Protein AF-Q334D8-F1 (afdb_monomer_lite)

InterPro domains:
  IPR001809 Outer surface lipoprotein, Borrelia [PF00820] (1-82)
  IPR001809 Outer surface lipoprotein, Borrelia [PR00968] (39-55)
  IPR001809 Outer surface lipoprotein, Borrelia [PR00968] (56-74)
  IPR023322 Outer surface lipoprotein domain superfamily [SSF51087] (3-82)

Sequence (82 aa):
VSSLDEKSSTSVDVPGELKVLVSKEKDKDGKYSLMATVDKLELKGTSDKNDGSGVLEGVKADKSKVKLTISDHLSKTTFEVF

Radius of gyration: 12.05 Å; chains: 1; bounding box: 27×31×30 Å

Structure (mmCIF, N/CA/C/O backbone):
data_AF-Q334D8-F1
#
_entry.id   AF-Q334D8-F1
#
loop_
_atom_site.group_PDB
_atom_site.id
_atom_site.type_symbol
_atom_site.label_atom_id
_atom_site.label_alt_id
_atom_site.label_comp_id
_atom_site.label_asym_id
_atom_site.label_entity_id
_atom_site.la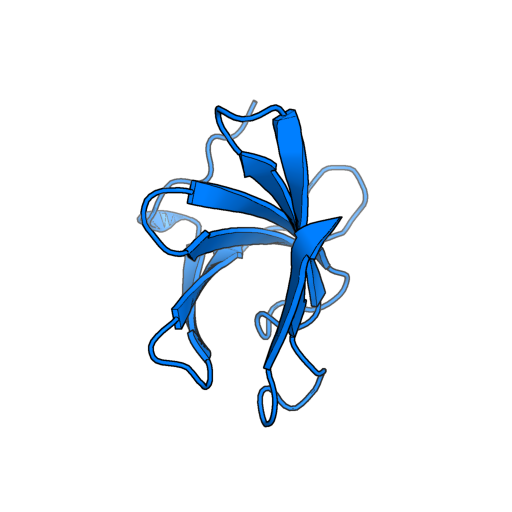bel_seq_id
_atom_site.pdbx_PDB_ins_code
_atom_site.Cartn_x
_atom_site.Cartn_y
_atom_site.Cartn_z
_atom_site.occupancy
_atom_site.B_iso_or_equiv
_atom_site.auth_seq_id
_atom_site.auth_comp_id
_atom_site.auth_asym_id
_atom_site.auth_atom_id
_atom_site.pdbx_PDB_model_num
ATOM 1 N N . VAL A 1 1 ? 7.641 22.252 -4.050 1.00 39.41 1 VAL A N 1
ATOM 2 C CA . VAL A 1 1 ? 7.153 20.938 -3.577 1.00 39.41 1 VAL A CA 1
ATOM 3 C C . VAL A 1 1 ? 6.166 20.447 -4.613 1.00 39.41 1 VAL A C 1
ATOM 5 O O . VAL A 1 1 ? 5.157 21.104 -4.814 1.00 39.41 1 VAL A O 1
ATOM 8 N N . SER A 1 2 ? 6.534 19.440 -5.400 1.00 41.94 2 SER A N 1
ATOM 9 C CA . SER A 1 2 ? 5.696 18.988 -6.512 1.00 41.94 2 SER A CA 1
ATOM 10 C C . SER A 1 2 ? 4.560 18.156 -5.934 1.00 41.94 2 SER A C 1
ATOM 12 O O . SER A 1 2 ? 4.782 17.039 -5.475 1.00 41.94 2 SER A O 1
ATOM 14 N N . SER A 1 3 ? 3.365 18.738 -5.878 1.00 49.38 3 SER A N 1
ATOM 15 C CA . SER A 1 3 ? 2.139 17.986 -5.632 1.00 49.38 3 SER A CA 1
ATOM 16 C C . SER A 1 3 ? 2.025 16.900 -6.699 1.00 49.38 3 SER A C 1
ATOM 18 O O . SER A 1 3 ? 2.272 17.168 -7.876 1.00 49.38 3 SER A O 1
ATOM 20 N N . LEU A 1 4 ? 1.690 15.677 -6.287 1.00 58.62 4 LEU A N 1
ATOM 21 C CA . LEU A 1 4 ? 1.402 14.581 -7.203 1.00 58.62 4 LEU A CA 1
ATOM 22 C C . LEU A 1 4 ? 0.105 14.919 -7.947 1.00 58.62 4 LEU A C 1
ATOM 24 O O . LEU A 1 4 ? -0.986 14.633 -7.470 1.00 58.62 4 LEU A O 1
ATOM 28 N N . ASP A 1 5 ? 0.232 15.629 -9.063 1.00 61.19 5 ASP A N 1
ATOM 29 C CA . ASP A 1 5 ? -0.890 15.961 -9.932 1.00 61.19 5 ASP A CA 1
ATOM 30 C C . ASP A 1 5 ? -1.286 14.707 -10.721 1.00 61.19 5 ASP A C 1
ATOM 32 O O . ASP A 1 5 ? -0.418 13.938 -11.154 1.00 61.19 5 ASP A O 1
ATOM 36 N N . GLU A 1 6 ? -2.580 14.491 -10.942 1.00 60.78 6 GLU A N 1
ATOM 37 C CA . GLU A 1 6 ? -3.083 13.347 -11.717 1.00 60.78 6 GLU A CA 1
ATOM 38 C C . GLU A 1 6 ? -2.481 13.315 -13.138 1.00 60.78 6 GLU A C 1
ATOM 40 O O . GLU A 1 6 ? -2.276 12.253 -13.718 1.00 60.78 6 GLU A O 1
ATOM 45 N N . LYS A 1 7 ? -2.056 14.469 -13.676 1.00 66.38 7 LYS A N 1
ATOM 46 C CA . LYS A 1 7 ? -1.324 14.542 -14.953 1.00 66.38 7 LYS A CA 1
ATOM 47 C C . LYS A 1 7 ? 0.118 14.022 -14.876 1.00 66.38 7 LYS A C 1
ATOM 49 O O . LYS A 1 7 ? 0.648 13.522 -15.876 1.00 66.38 7 LYS A O 1
ATOM 54 N N . SER A 1 8 ? 0.751 14.136 -13.710 1.00 78.81 8 SER A N 1
ATOM 55 C CA . SER A 1 8 ? 2.139 13.726 -13.443 1.00 78.81 8 SER A CA 1
ATOM 56 C C . SER A 1 8 ? 2.244 12.319 -12.839 1.00 78.81 8 SER A C 1
ATOM 58 O O . SER A 1 8 ? 3.339 11.821 -12.588 1.00 78.81 8 SER A O 1
ATOM 60 N N . SER A 1 9 ? 1.116 11.639 -12.638 1.00 85.69 9 SER A N 1
ATOM 61 C CA . SER A 1 9 ? 1.074 10.273 -12.127 1.00 85.69 9 SER A CA 1
ATOM 62 C C . SER A 1 9 ? 0.428 9.304 -13.116 1.00 85.69 9 SER A C 1
ATOM 64 O O . SER A 1 9 ? -0.218 9.695 -14.088 1.00 85.69 9 SER A O 1
ATOM 66 N N . THR A 1 10 ? 0.684 8.021 -12.901 1.00 89.00 10 THR A N 1
ATOM 67 C CA . THR A 1 10 ? 0.076 6.896 -13.600 1.00 89.00 10 THR A CA 1
ATOM 68 C C . THR A 1 10 ? -0.751 6.127 -12.587 1.00 89.00 10 THR A C 1
ATOM 70 O O . THR A 1 10 ? -0.242 5.740 -11.538 1.00 89.00 10 THR A O 1
ATOM 73 N N . SER A 1 11 ? -2.025 5.910 -12.888 1.00 88.88 11 SER A N 1
ATOM 74 C CA . SER A 1 11 ? -2.886 5.054 -12.078 1.00 88.88 11 SER A CA 1
ATOM 75 C C . SER A 1 11 ? -2.650 3.593 -12.444 1.00 88.88 11 SER A C 1
ATOM 77 O O . SER A 1 11 ? -2.712 3.229 -13.616 1.00 88.88 11 SER A O 1
ATOM 79 N N . VAL A 1 12 ? -2.402 2.767 -11.437 1.00 89.38 12 VAL A N 1
ATOM 80 C CA . VAL A 1 12 ? -2.230 1.322 -11.553 1.00 89.38 12 VAL A CA 1
ATOM 81 C C . VAL A 1 12 ? -3.344 0.650 -10.764 1.00 89.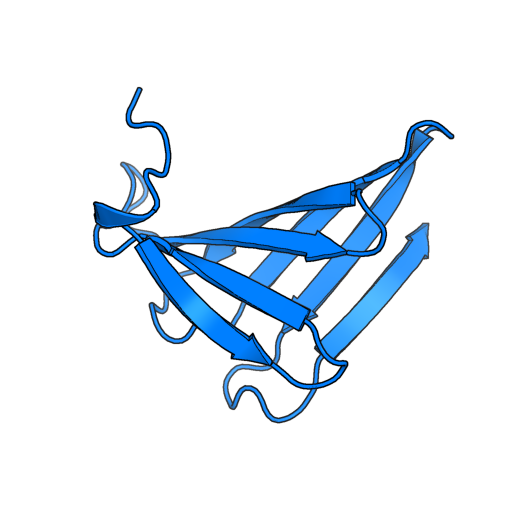38 12 VAL A C 1
ATOM 83 O O . VAL A 1 12 ? -3.519 0.906 -9.570 1.00 89.38 12 VAL A O 1
ATOM 86 N N . ASP A 1 13 ? -4.107 -0.196 -11.443 1.00 89.56 13 ASP A N 1
ATOM 87 C CA . ASP A 1 13 ? -5.110 -1.048 -10.819 1.00 89.56 13 ASP A CA 1
ATOM 88 C C . ASP A 1 13 ? -4.420 -2.243 -10.152 1.00 89.56 13 ASP A C 1
ATOM 90 O O . ASP A 1 13 ? -3.629 -2.956 -10.776 1.00 89.56 13 ASP A O 1
ATOM 94 N N . VAL A 1 14 ? -4.711 -2.460 -8.870 1.00 88.62 14 VAL A N 1
ATOM 95 C CA . VAL A 1 14 ? -4.143 -3.555 -8.076 1.00 88.62 14 VAL A CA 1
ATOM 96 C C . VAL A 1 14 ? -5.268 -4.400 -7.464 1.00 88.62 14 VAL A C 1
ATOM 98 O O . VAL A 1 14 ? -6.394 -3.920 -7.296 1.00 88.62 14 VAL A O 1
ATOM 101 N N . PRO A 1 15 ? -5.010 -5.677 -7.128 1.00 86.44 15 PRO A N 1
ATOM 102 C CA . PRO A 1 15 ? -6.031 -6.546 -6.559 1.00 86.44 15 PRO A CA 1
ATOM 103 C C . PRO A 1 15 ? -6.603 -5.970 -5.260 1.00 86.44 15 PRO A C 1
ATOM 105 O O . PRO A 1 15 ? -5.888 -5.365 -4.457 1.00 86.44 15 PRO A O 1
ATOM 108 N N . GLY A 1 16 ? -7.905 -6.187 -5.062 1.00 79.44 16 GLY A N 1
ATOM 109 C CA . GLY A 1 16 ? -8.672 -5.589 -3.966 1.00 79.44 16 GLY A CA 1
ATOM 110 C C . GLY A 1 16 ? -9.437 -4.320 -4.349 1.00 79.44 16 GLY A C 1
ATOM 111 O O . GLY A 1 16 ? -9.819 -3.579 -3.453 1.00 79.44 16 GLY A O 1
ATOM 112 N N . GLU A 1 17 ? -9.652 -4.072 -5.649 1.00 83.50 17 GLU A N 1
ATOM 113 C CA . GLU A 1 17 ? -10.379 -2.890 -6.155 1.00 83.50 17 GLU A CA 1
ATOM 114 C C . GLU A 1 17 ? -9.711 -1.566 -5.737 1.00 83.50 17 GLU A C 1
ATOM 116 O O . GLU A 1 17 ? -10.349 -0.528 -5.564 1.00 83.50 17 GLU A O 1
ATOM 121 N N . LEU A 1 18 ? -8.388 -1.615 -5.561 1.00 88.44 18 LEU A N 1
ATOM 122 C CA . LEU A 1 18 ? -7.576 -0.476 -5.166 1.00 88.44 18 LEU A CA 1
ATOM 123 C C . LEU A 1 18 ? -6.881 0.113 -6.388 1.00 88.44 18 LEU A C 1
ATOM 125 O O . LEU A 1 18 ? -6.426 -0.601 -7.283 1.00 88.44 18 LEU A O 1
ATOM 129 N N . LYS A 1 19 ? -6.744 1.438 -6.378 1.00 89.88 19 LYS A N 1
ATOM 130 C CA . LYS A 1 19 ? -5.952 2.179 -7.355 1.00 89.88 19 LYS A CA 1
ATOM 131 C C . LYS A 1 19 ? -4.776 2.848 -6.678 1.00 89.88 19 LYS A C 1
ATOM 133 O O . LYS A 1 19 ? -4.925 3.507 -5.648 1.00 89.88 19 LYS A O 1
ATOM 138 N N . VAL A 1 20 ? -3.613 2.683 -7.291 1.00 90.56 20 VAL A N 1
ATOM 139 C CA . VAL A 1 20 ? -2.347 3.229 -6.815 1.00 90.56 20 VAL A CA 1
ATOM 140 C C . VAL A 1 20 ? -1.852 4.218 -7.855 1.00 90.56 20 VAL A C 1
ATOM 142 O O . VAL A 1 20 ? -1.642 3.873 -9.011 1.00 90.56 20 VAL A O 1
ATOM 145 N N . LEU A 1 21 ? -1.693 5.468 -7.452 1.00 91.25 21 LEU A N 1
ATOM 146 C CA . LEU A 1 21 ? -1.096 6.526 -8.246 1.00 91.25 21 LEU A CA 1
ATOM 147 C C . LEU A 1 21 ? 0.415 6.492 -8.052 1.00 91.25 21 LEU A C 1
ATOM 149 O O . LEU A 1 21 ? 0.910 6.585 -6.929 1.00 91.25 21 LEU A O 1
ATOM 153 N N . VAL A 1 22 ? 1.136 6.378 -9.157 1.00 90.88 22 VAL A N 1
ATOM 154 C CA . VAL A 1 22 ? 2.596 6.325 -9.201 1.00 90.88 22 VAL A CA 1
ATOM 155 C C . VAL A 1 22 ? 3.105 7.570 -9.896 1.00 90.88 22 VAL A C 1
ATOM 157 O O . VAL A 1 22 ? 2.661 7.868 -11.001 1.00 90.88 22 VAL A O 1
ATOM 160 N N . SER A 1 23 ? 4.037 8.306 -9.301 1.00 90.12 23 SER A N 1
ATOM 161 C CA . SER A 1 23 ? 4.688 9.425 -9.989 1.00 90.12 23 SER A CA 1
ATOM 162 C C . SER A 1 23 ? 5.336 8.968 -11.299 1.00 90.12 23 SER A C 1
ATOM 164 O O . SER A 1 23 ? 5.948 7.905 -11.352 1.00 90.12 23 SER A O 1
ATOM 166 N N . LYS A 1 24 ? 5.263 9.780 -12.357 1.00 87.50 24 LYS A N 1
ATOM 167 C CA . LYS A 1 24 ? 6.037 9.554 -13.592 1.00 87.50 24 LYS A CA 1
ATOM 168 C C . LYS A 1 24 ? 7.512 9.890 -13.409 1.00 87.50 24 LYS A C 1
ATOM 170 O O . LYS A 1 24 ? 8.369 9.283 -14.044 1.00 87.50 24 LYS A O 1
ATOM 175 N N . GLU A 1 25 ? 7.796 10.847 -12.536 1.00 88.62 25 GLU A N 1
ATOM 176 C CA . GLU A 1 25 ? 9.146 11.266 -12.185 1.00 88.62 25 GLU A CA 1
ATOM 177 C C . GLU A 1 25 ? 9.547 10.748 -10.806 1.00 88.62 25 GLU A C 1
ATOM 179 O O . GLU A 1 25 ? 8.715 10.492 -9.932 1.00 88.62 25 GLU A O 1
ATOM 184 N N . LYS A 1 26 ? 10.856 10.601 -10.621 1.00 87.75 26 LYS A N 1
ATOM 185 C CA . LYS A 1 26 ? 11.450 10.258 -9.333 1.00 87.75 26 LYS A CA 1
ATOM 186 C C . LYS A 1 26 ? 11.521 11.509 -8.453 1.00 87.75 26 LYS A C 1
ATOM 188 O O . LYS A 1 26 ? 11.822 12.592 -8.950 1.00 87.75 26 LYS A O 1
ATOM 193 N N . ASP A 1 27 ? 11.276 11.363 -7.154 1.00 86.56 27 ASP A N 1
ATOM 194 C CA . ASP A 1 27 ? 11.559 12.408 -6.168 1.00 86.56 27 ASP A CA 1
ATOM 195 C C . ASP A 1 27 ? 13.084 12.560 -5.974 1.00 86.56 27 ASP A C 1
ATOM 197 O O . ASP A 1 27 ? 13.894 11.899 -6.629 1.00 86.56 27 ASP A O 1
ATOM 201 N N . LYS A 1 28 ? 13.495 13.439 -5.061 1.00 85.75 28 LYS A N 1
ATOM 202 C CA . LYS A 1 28 ? 14.888 13.819 -4.790 1.00 85.75 28 LYS A CA 1
ATOM 203 C C . LYS A 1 28 ? 15.748 12.635 -4.360 1.00 85.75 28 LYS A C 1
ATOM 205 O O . LYS A 1 28 ? 16.942 12.630 -4.630 1.00 85.75 28 LYS A O 1
ATOM 210 N N . ASP A 1 29 ? 15.130 11.626 -3.757 1.00 85.88 29 ASP A N 1
ATOM 211 C CA . ASP A 1 29 ? 15.759 10.362 -3.375 1.00 85.88 29 ASP A CA 1
ATOM 212 C C . ASP A 1 29 ? 15.927 9.374 -4.547 1.00 85.88 29 ASP A C 1
ATOM 214 O O . ASP A 1 29 ? 16.407 8.259 -4.359 1.00 85.88 29 ASP A O 1
ATOM 218 N N . GLY A 1 30 ? 15.512 9.736 -5.766 1.00 89.00 30 GLY A N 1
ATOM 219 C CA . GLY A 1 30 ? 15.585 8.852 -6.931 1.00 89.00 30 GLY A CA 1
ATOM 220 C C . GLY A 1 30 ? 14.525 7.741 -6.943 1.00 89.00 30 GLY A C 1
ATOM 221 O O . GLY A 1 30 ? 14.664 6.778 -7.701 1.00 89.00 30 GLY A O 1
ATOM 222 N N . LYS A 1 31 ? 13.466 7.881 -6.136 1.00 91.56 31 LYS A N 1
ATOM 223 C CA . LYS A 1 31 ? 12.345 6.936 -5.997 1.00 91.56 31 LYS A CA 1
ATOM 224 C C . LYS A 1 31 ? 11.045 7.527 -6.539 1.00 91.56 31 LYS A C 1
ATOM 226 O O . LYS A 1 31 ? 10.847 8.734 -6.488 1.00 91.56 31 LYS A O 1
ATOM 231 N N . TYR A 1 32 ? 10.139 6.689 -7.014 1.00 90.88 32 TYR A N 1
ATOM 232 C CA . TYR A 1 32 ? 8.788 7.070 -7.414 1.00 90.88 32 TYR A CA 1
ATOM 233 C C . TYR A 1 32 ? 7.889 7.220 -6.189 1.00 90.88 32 TYR A C 1
ATOM 235 O O . TYR A 1 32 ? 7.885 6.355 -5.313 1.00 90.88 32 TYR A O 1
ATOM 243 N N . SER A 1 33 ? 7.111 8.296 -6.119 1.00 91.12 33 SER A N 1
ATOM 244 C CA . SER A 1 33 ? 6.109 8.437 -5.060 1.00 91.12 33 SER A CA 1
ATOM 245 C C . SER A 1 33 ? 4.882 7.602 -5.398 1.00 91.12 33 SER A C 1
ATOM 247 O O . SER A 1 33 ? 4.415 7.591 -6.537 1.00 91.12 33 SER A O 1
ATOM 249 N N . LEU A 1 34 ? 4.365 6.908 -4.393 1.00 91.38 34 LEU A N 1
ATOM 250 C CA . LEU A 1 34 ? 3.159 6.101 -4.470 1.00 91.38 34 LEU A CA 1
ATOM 251 C C . LEU A 1 34 ? 2.085 6.723 -3.589 1.00 91.38 34 LEU A C 1
ATOM 253 O O . LEU A 1 34 ? 2.354 7.135 -2.457 1.00 91.38 34 LEU A O 1
ATOM 257 N N . MET A 1 35 ? 0.858 6.749 -4.086 1.00 91.31 35 MET A N 1
ATOM 258 C CA . MET A 1 35 ? -0.304 7.183 -3.329 1.00 91.31 35 MET A CA 1
ATOM 259 C C . MET A 1 35 ? -1.483 6.269 -3.628 1.00 91.31 35 MET A C 1
ATOM 261 O O . MET A 1 35 ? -1.772 5.992 -4.783 1.00 91.31 35 MET A O 1
ATOM 265 N N . ALA A 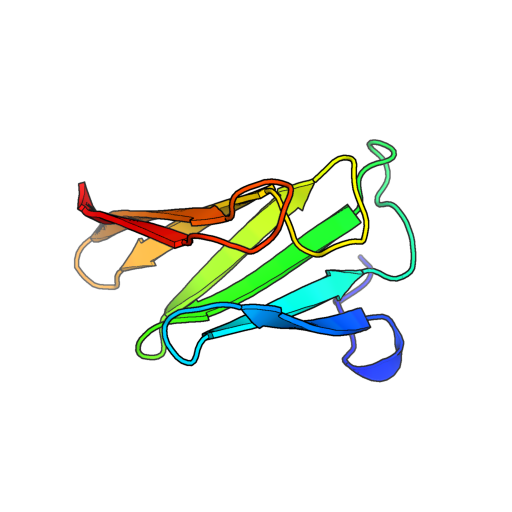1 36 ? -2.178 5.803 -2.603 1.00 90.69 36 ALA A N 1
ATOM 266 C CA . ALA A 1 36 ? -3.382 5.000 -2.763 1.00 90.69 36 ALA A CA 1
ATOM 267 C C . ALA A 1 36 ? -4.448 5.492 -1.798 1.00 90.69 36 ALA A C 1
ATOM 269 O O . ALA A 1 36 ? -4.133 5.962 -0.707 1.00 90.69 36 ALA A O 1
ATOM 270 N N . THR A 1 37 ? -5.712 5.357 -2.174 1.00 88.75 37 THR A N 1
ATOM 271 C CA . THR A 1 37 ? -6.828 5.682 -1.286 1.00 88.75 37 THR A CA 1
ATOM 272 C C . THR A 1 37 ? -7.558 4.396 -0.937 1.00 88.75 37 THR A C 1
ATOM 274 O O . THR A 1 37 ? -8.098 3.731 -1.815 1.00 88.75 37 THR A O 1
ATOM 277 N N . VAL A 1 38 ? -7.569 4.040 0.346 1.00 86.19 38 VAL A N 1
ATOM 278 C CA . VAL A 1 38 ? -8.250 2.850 0.869 1.00 86.19 38 VAL A CA 1
ATOM 279 C C . VAL A 1 38 ? -9.284 3.319 1.876 1.00 86.19 38 VAL A C 1
ATOM 281 O O . VAL A 1 38 ? -8.915 3.939 2.860 1.00 86.19 38 VAL A O 1
ATOM 284 N N . ASP A 1 39 ? -10.570 3.060 1.649 1.00 84.25 39 ASP A N 1
ATOM 285 C CA . ASP A 1 39 ? -11.635 3.432 2.598 1.00 84.25 39 ASP A CA 1
ATOM 286 C C . ASP A 1 39 ? -11.586 4.919 3.034 1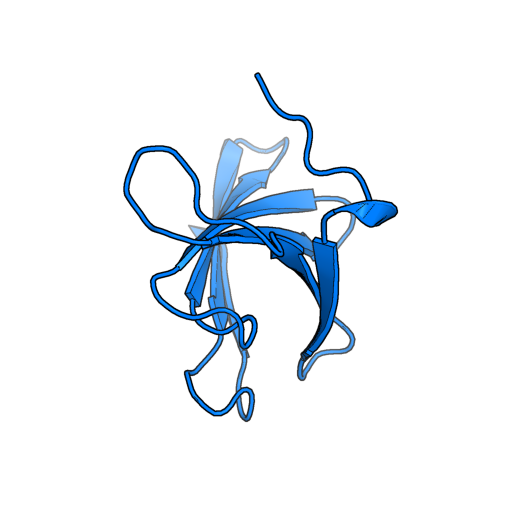.00 84.25 39 ASP A C 1
ATOM 288 O O . ASP A 1 39 ? -11.667 5.262 4.211 1.00 84.25 39 ASP A O 1
ATOM 292 N N . LYS A 1 40 ? -11.388 5.832 2.067 1.00 85.50 40 LYS A N 1
ATOM 293 C CA . LYS A 1 40 ? -11.190 7.289 2.280 1.00 85.50 40 LYS A CA 1
ATOM 294 C C . LYS A 1 40 ? -9.934 7.667 3.079 1.00 85.50 40 LYS A C 1
ATOM 296 O O . LYS A 1 40 ? -9.773 8.829 3.447 1.00 85.50 40 LYS A O 1
ATOM 301 N N . LEU A 1 41 ? -9.035 6.720 3.320 1.00 89.62 41 LEU A N 1
ATOM 302 C CA . LEU A 1 41 ? -7.724 6.958 3.898 1.00 89.62 41 LEU A CA 1
ATOM 303 C C . LEU A 1 41 ? -6.672 7.047 2.796 1.00 89.62 41 LEU A C 1
ATOM 305 O O . LEU A 1 41 ? -6.478 6.107 2.026 1.00 89.62 41 LEU A O 1
ATOM 309 N N . GLU A 1 42 ? -5.967 8.171 2.743 1.00 90.25 42 GLU A N 1
ATOM 310 C CA . GLU A 1 42 ? -4.820 8.342 1.857 1.00 90.25 42 GLU A CA 1
ATOM 311 C C . GLU A 1 42 ? -3.579 7.669 2.453 1.00 90.25 42 GLU A C 1
ATOM 313 O O . GLU A 1 42 ? -3.0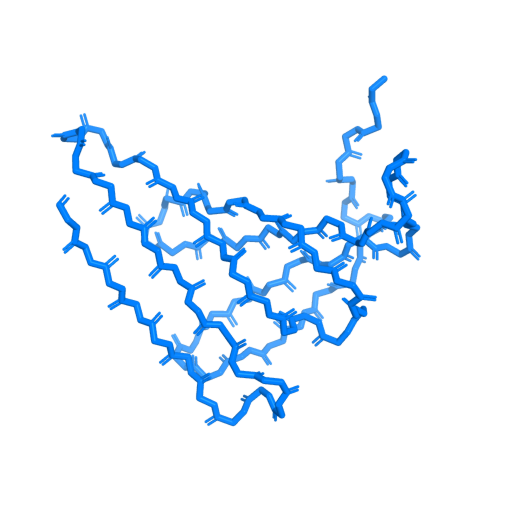88 8.045 3.518 1.00 90.25 42 GLU A O 1
ATOM 318 N N . LEU A 1 43 ? -3.061 6.682 1.734 1.00 92.25 43 LEU A N 1
ATOM 319 C CA . LEU A 1 43 ? -1.795 6.017 1.997 1.00 92.25 43 LEU A CA 1
ATOM 320 C C . LEU A 1 43 ? -0.741 6.602 1.072 1.00 92.25 43 LEU A C 1
ATOM 322 O O . LEU A 1 43 ? -0.985 6.758 -0.126 1.00 92.25 43 LEU A O 1
ATOM 326 N N . LYS A 1 44 ? 0.435 6.908 1.613 1.00 92.12 44 LYS A N 1
ATOM 327 C CA . LYS A 1 44 ? 1.552 7.471 0.850 1.00 92.12 44 LYS A CA 1
ATOM 328 C C . LYS A 1 44 ? 2.795 6.630 1.084 1.00 92.12 44 LYS A C 1
ATOM 330 O O . LYS A 1 44 ? 3.003 6.094 2.169 1.00 92.12 44 LYS A O 1
ATOM 335 N N . GLY A 1 45 ? 3.608 6.496 0.051 1.00 91.62 45 GLY A N 1
ATOM 336 C CA . GLY A 1 45 ? 4.834 5.717 0.092 1.00 91.62 45 GLY A CA 1
ATOM 337 C C . GLY A 1 45 ? 5.796 6.141 -1.002 1.00 91.62 45 GLY A C 1
ATOM 338 O O . GLY A 1 45 ? 5.501 7.018 -1.816 1.00 91.62 45 GLY A O 1
ATOM 339 N N . THR A 1 46 ? 6.956 5.504 -1.030 1.00 90.75 46 THR A N 1
ATOM 340 C CA . THR A 1 46 ? 7.919 5.640 -2.121 1.00 90.75 46 THR A CA 1
ATOM 341 C C . THR A 1 46 ? 8.380 4.261 -2.559 1.00 90.75 46 THR A C 1
ATOM 343 O O . THR A 1 46 ? 8.398 3.312 -1.773 1.00 90.75 46 THR A O 1
ATOM 346 N N . SER A 1 47 ? 8.725 4.132 -3.832 1.00 89.88 47 SER A N 1
ATOM 347 C CA . SER A 1 47 ? 9.181 2.879 -4.410 1.00 89.88 47 SER A CA 1
ATOM 348 C C . SER A 1 47 ? 10.281 3.107 -5.425 1.00 89.88 47 SER A C 1
ATOM 350 O O . SER A 1 47 ? 10.346 4.132 -6.095 1.00 89.88 47 SER A O 1
ATOM 352 N N . ASP A 1 48 ? 11.169 2.135 -5.547 1.00 89.75 48 ASP A N 1
ATOM 353 C CA . ASP A 1 48 ? 12.239 2.159 -6.538 1.00 89.75 48 ASP A CA 1
ATOM 354 C C . ASP A 1 48 ? 11.711 1.887 -7.960 1.00 89.75 48 ASP A C 1
ATOM 356 O O . ASP A 1 48 ? 12.381 2.216 -8.941 1.00 89.75 48 ASP A O 1
ATOM 360 N N . LYS A 1 49 ? 10.496 1.331 -8.074 1.00 88.44 49 LYS A N 1
ATOM 361 C CA . LYS A 1 49 ? 9.847 0.934 -9.333 1.00 88.44 49 LYS A CA 1
ATOM 362 C C . LYS A 1 49 ? 8.634 1.804 -9.641 1.00 88.44 49 LYS A C 1
ATOM 364 O O . LYS A 1 49 ? 7.950 2.272 -8.732 1.00 88.44 49 LYS A O 1
ATOM 369 N N . ASN A 1 50 ? 8.353 1.984 -10.929 1.00 88.06 50 ASN A N 1
ATOM 370 C CA . ASN A 1 50 ? 7.193 2.733 -11.415 1.00 88.06 50 ASN A CA 1
ATOM 371 C C . ASN A 1 50 ? 5.970 1.844 -11.716 1.00 88.06 50 ASN A C 1
ATOM 373 O O . ASN A 1 50 ? 4.943 2.363 -12.140 1.00 88.06 50 ASN A O 1
ATOM 377 N N . ASP A 1 51 ? 6.060 0.533 -11.487 1.00 87.00 51 ASP A N 1
ATOM 378 C CA . ASP A 1 51 ? 4.957 -0.417 -11.684 1.00 87.00 51 ASP A CA 1
ATOM 379 C C . ASP A 1 51 ? 3.861 -0.319 -10.609 1.00 87.00 51 ASP A C 1
ATOM 381 O O . ASP A 1 51 ? 2.852 -1.004 -10.688 1.00 87.00 51 ASP A O 1
ATOM 385 N N . GLY A 1 52 ? 4.034 0.514 -9.580 1.00 85.50 52 GLY A N 1
ATOM 386 C CA . GLY A 1 52 ? 3.071 0.660 -8.481 1.00 85.50 52 GLY A CA 1
ATOM 387 C C . GLY A 1 52 ? 3.255 -0.336 -7.339 1.00 85.50 52 GLY A C 1
ATOM 388 O O . GLY A 1 52 ? 2.630 -0.191 -6.291 1.00 85.50 52 GLY A O 1
ATOM 389 N N . SER A 1 53 ? 4.166 -1.299 -7.488 1.00 90.50 53 SER A N 1
ATOM 390 C CA . SER A 1 53 ? 4.633 -2.135 -6.385 1.00 90.50 53 SER A CA 1
ATOM 391 C C . SER A 1 53 ? 5.366 -1.308 -5.334 1.00 90.50 53 SER A C 1
ATOM 393 O O . SER A 1 53 ? 6.151 -0.425 -5.686 1.00 90.50 53 SER A O 1
ATOM 395 N N . GLY A 1 54 ? 5.198 -1.637 -4.059 1.00 91.56 54 GLY A N 1
ATOM 396 C CA . GLY A 1 54 ? 5.867 -0.937 -2.970 1.00 91.56 54 GLY A CA 1
ATOM 397 C C . GLY A 1 54 ? 5.114 -1.050 -1.655 1.00 91.56 54 GLY A C 1
ATOM 398 O O . GLY A 1 54 ? 4.202 -1.863 -1.502 1.00 91.56 54 GLY A O 1
ATOM 399 N N . VAL A 1 55 ? 5.506 -0.220 -0.695 1.00 92.69 55 VAL A N 1
ATOM 400 C CA . VAL A 1 55 ? 4.849 -0.124 0.609 1.00 92.69 55 VAL A CA 1
ATOM 401 C C . VAL A 1 55 ? 4.283 1.279 0.750 1.00 92.69 55 VAL A C 1
ATOM 403 O O . VAL A 1 55 ? 4.992 2.262 0.539 1.00 92.69 55 VAL A O 1
ATOM 406 N N . LEU A 1 56 ? 3.003 1.366 1.093 1.00 92.94 56 LEU A N 1
ATOM 407 C CA . LEU A 1 56 ? 2.337 2.611 1.435 1.00 92.94 56 LEU A CA 1
ATOM 408 C C . LEU A 1 56 ? 1.900 2.557 2.886 1.00 92.94 56 LEU A C 1
ATOM 410 O O . LEU A 1 56 ? 1.371 1.549 3.353 1.00 92.94 56 LEU A O 1
ATOM 414 N N . GLU A 1 57 ? 2.083 3.661 3.586 1.00 93.62 57 GLU A N 1
ATOM 415 C CA . GLU A 1 57 ? 1.724 3.786 4.989 1.00 93.62 57 GLU A CA 1
ATOM 416 C C . GLU A 1 57 ? 0.725 4.927 5.163 1.00 93.62 57 GLU A C 1
ATOM 418 O O . GLU A 1 57 ? 0.698 5.898 4.401 1.00 93.62 57 GLU A O 1
ATOM 423 N N . GLY A 1 58 ? -0.131 4.793 6.168 1.00 91.38 58 GLY A N 1
ATOM 424 C CA . GLY A 1 58 ? -1.118 5.804 6.512 1.00 91.38 58 GLY A CA 1
ATOM 425 C C . GLY A 1 58 ? -1.478 5.755 7.985 1.00 91.38 58 GLY A C 1
ATOM 426 O O . GLY A 1 58 ? -1.188 4.791 8.695 1.00 91.38 58 GLY A O 1
ATOM 427 N N . VAL A 1 59 ? -2.124 6.817 8.453 1.00 91.12 59 VAL A N 1
ATOM 428 C CA . VAL A 1 59 ? -2.595 6.926 9.834 1.00 91.12 59 VAL A CA 1
ATOM 429 C C . VAL A 1 59 ? -4.068 7.279 9.800 1.00 91.12 59 VAL A C 1
ATOM 431 O O . VAL A 1 59 ? -4.452 8.306 9.243 1.00 91.12 59 VAL A O 1
ATOM 434 N N . LYS A 1 60 ? -4.896 6.414 10.384 1.00 88.94 60 LYS A N 1
ATOM 435 C CA . LYS A 1 60 ? -6.336 6.648 10.498 1.00 88.94 60 LYS A CA 1
ATOM 436 C C . LYS A 1 60 ? -6.625 7.789 11.468 1.00 88.94 60 LYS A C 1
ATOM 438 O O . LYS A 1 60 ? -5.815 8.113 12.334 1.00 88.94 60 LYS A O 1
ATOM 443 N N . ALA A 1 61 ? -7.834 8.339 11.378 1.00 86.88 61 ALA A N 1
ATOM 444 C CA . ALA A 1 61 ? -8.331 9.326 12.339 1.00 86.88 61 ALA A CA 1
ATOM 445 C C . ALA A 1 61 ? -8.291 8.807 13.792 1.00 86.88 61 ALA A C 1
ATOM 447 O O . ALA A 1 61 ? -8.049 9.570 14.722 1.00 86.88 61 ALA A O 1
ATOM 448 N N . ASP A 1 62 ? -8.445 7.493 13.965 1.00 87.75 62 ASP A N 1
ATOM 449 C CA . ASP A 1 62 ? -8.346 6.778 15.242 1.00 87.75 62 ASP A CA 1
ATOM 450 C C . ASP A 1 62 ? -6.894 6.601 15.750 1.00 87.75 62 ASP A C 1
ATOM 452 O O . ASP A 1 62 ? -6.643 5.929 16.742 1.00 87.75 62 ASP A O 1
ATOM 456 N N . LYS A 1 63 ? -5.899 7.207 15.084 1.00 88.50 63 LYS A N 1
ATOM 457 C CA . LYS A 1 63 ? -4.451 7.054 15.340 1.00 88.50 63 LYS A CA 1
ATOM 458 C C . LYS A 1 63 ? -3.882 5.660 15.067 1.00 88.50 63 LYS A C 1
ATOM 460 O O . LYS A 1 63 ? -2.665 5.500 15.163 1.00 88.50 63 LYS A O 1
ATOM 465 N N . SER A 1 64 ? -4.703 4.679 14.689 1.00 91.38 64 SER A N 1
ATOM 466 C CA . SER A 1 64 ? -4.198 3.383 14.232 1.00 91.38 64 SER A CA 1
ATOM 467 C C . SER A 1 64 ? -3.408 3.555 12.936 1.00 91.38 64 SER A C 1
ATOM 469 O O . SER A 1 64 ? -3.803 4.295 12.022 1.00 91.38 64 SER A O 1
ATOM 471 N N . LYS A 1 65 ? -2.262 2.884 12.870 1.00 91.81 65 LYS A N 1
ATOM 472 C CA . LYS A 1 65 ? -1.389 2.929 11.698 1.00 91.81 65 LYS A CA 1
ATOM 473 C C . LYS A 1 65 ? -1.832 1.852 10.738 1.00 91.81 65 LYS A C 1
ATOM 475 O O . LYS A 1 65 ? -2.296 0.793 11.144 1.00 91.81 65 LYS A O 1
ATOM 480 N N . VAL A 1 66 ? -1.685 2.108 9.455 1.00 93.31 66 VAL A N 1
ATOM 481 C CA . VAL A 1 66 ? -1.965 1.106 8.439 1.00 93.31 66 VAL A CA 1
ATOM 482 C C . VAL A 1 66 ? -0.825 1.043 7.451 1.00 93.31 66 VAL A C 1
ATOM 484 O O . VAL A 1 66 ? -0.136 2.036 7.205 1.00 93.31 66 VAL A O 1
ATOM 487 N N . LYS A 1 67 ? -0.648 -0.136 6.877 1.00 93.75 67 LYS A N 1
ATOM 488 C CA . LYS A 1 67 ? 0.400 -0.426 5.916 1.00 93.75 67 LYS A CA 1
ATOM 489 C C . LYS A 1 67 ? -0.185 -1.279 4.806 1.00 93.75 67 LYS A C 1
ATOM 491 O O . LYS A 1 67 ? -0.658 -2.386 5.041 1.00 93.75 67 LYS A O 1
ATOM 496 N N . LEU A 1 68 ? -0.143 -0.758 3.591 1.00 92.62 68 LEU A N 1
ATOM 497 C CA . LEU A 1 68 ? -0.494 -1.473 2.379 1.00 92.62 68 LEU A CA 1
ATOM 498 C C . LEU A 1 68 ? 0.798 -1.884 1.678 1.00 92.62 68 LEU A C 1
ATOM 500 O O . LEU A 1 68 ? 1.564 -1.045 1.215 1.00 92.62 68 LEU A O 1
ATOM 504 N N . THR A 1 69 ? 1.039 -3.184 1.596 1.00 92.25 69 THR A N 1
ATOM 505 C CA . THR A 1 69 ? 2.160 -3.757 0.852 1.00 92.25 69 THR A CA 1
ATOM 506 C C . THR A 1 69 ? 1.643 -4.308 -0.467 1.00 92.25 69 THR A C 1
ATOM 508 O O . THR A 1 69 ? 0.797 -5.201 -0.485 1.00 92.25 69 THR A O 1
ATOM 511 N N . ILE A 1 70 ? 2.157 -3.790 -1.573 1.00 91.38 70 ILE A N 1
ATOM 512 C CA . ILE A 1 70 ? 1.828 -4.229 -2.925 1.00 91.38 70 ILE A CA 1
ATOM 513 C C . ILE A 1 70 ? 3.009 -5.043 -3.434 1.00 91.38 70 ILE A C 1
ATOM 515 O O . ILE A 1 70 ? 4.138 -4.552 -3.489 1.00 91.38 70 ILE A O 1
ATOM 519 N N . SER A 1 71 ? 2.741 -6.296 -3.790 1.00 90.88 71 SER A N 1
ATOM 520 C CA . SER A 1 71 ? 3.770 -7.203 -4.297 1.00 90.88 71 SER A CA 1
ATOM 521 C C . SER A 1 71 ? 4.338 -6.696 -5.621 1.00 90.88 71 SER A C 1
ATOM 523 O O . SER A 1 71 ? 3.626 -6.078 -6.406 1.00 90.88 71 SER A O 1
ATOM 525 N N . ASP A 1 72 ? 5.598 -7.028 -5.896 1.00 87.75 72 ASP A N 1
ATOM 526 C CA . ASP A 1 72 ? 6.326 -6.600 -7.099 1.00 87.75 72 ASP A CA 1
ATOM 527 C C . ASP A 1 72 ? 5.588 -6.918 -8.410 1.00 87.75 72 ASP A C 1
ATOM 529 O O . ASP A 1 72 ? 5.508 -6.100 -9.315 1.00 87.75 72 ASP A O 1
ATOM 533 N N . HIS A 1 73 ? 4.953 -8.089 -8.469 1.00 86.00 73 HIS A N 1
ATOM 534 C CA . H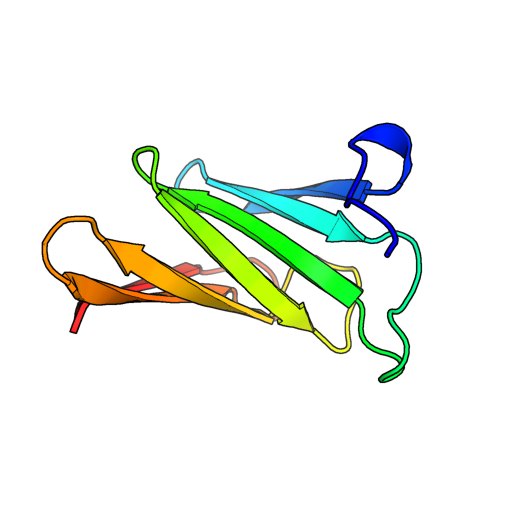IS A 1 73 ? 4.182 -8.547 -9.627 1.00 86.00 73 HIS A CA 1
ATOM 535 C C . HIS A 1 73 ? 2.725 -8.065 -9.645 1.00 86.00 73 HIS A C 1
ATOM 537 O O . HIS A 1 73 ? 1.921 -8.599 -10.410 1.00 86.00 73 HIS A O 1
ATOM 543 N N . LEU A 1 74 ? 2.342 -7.155 -8.742 1.00 85.19 74 LEU A N 1
ATOM 544 C CA . LEU A 1 74 ? 0.964 -6.685 -8.537 1.00 85.19 74 LEU A CA 1
ATOM 545 C C . LEU A 1 74 ? -0.062 -7.812 -8.326 1.00 85.19 74 LEU A C 1
ATOM 547 O O . LEU A 1 74 ? -1.263 -7.584 -8.351 1.00 85.19 74 LEU A O 1
ATOM 551 N N . SER A 1 75 ? 0.387 -9.046 -8.091 1.00 87.00 75 SER A N 1
ATOM 552 C CA . SER A 1 75 ? -0.493 -10.215 -8.007 1.00 87.00 75 SER A CA 1
ATOM 553 C C . SER A 1 75 ? -1.201 -10.305 -6.660 1.00 87.00 75 SER A C 1
ATOM 555 O O . SER A 1 75 ? -2.186 -11.022 -6.514 1.00 87.00 75 SER A O 1
ATOM 557 N N . LYS A 1 76 ? -0.677 -9.596 -5.655 1.00 89.06 76 LYS A N 1
ATOM 558 C CA . LYS A 1 76 ? -1.202 -9.595 -4.296 1.00 89.06 76 LYS A CA 1
ATOM 559 C C . LYS A 1 76 ? -0.942 -8.264 -3.608 1.00 89.06 76 LYS A C 1
ATOM 561 O O . LYS A 1 76 ? 0.173 -7.738 -3.640 1.00 89.06 76 LYS A O 1
ATOM 566 N N . THR A 1 77 ? -1.964 -7.793 -2.916 1.00 91.19 77 THR A N 1
ATOM 567 C CA . THR A 1 77 ? -1.917 -6.682 -1.972 1.00 91.19 77 THR A CA 1
ATOM 568 C C . THR A 1 77 ? -2.144 -7.221 -0.562 1.00 91.19 77 THR A C 1
ATOM 570 O O . THR A 1 77 ? -2.930 -8.145 -0.345 1.00 91.19 77 THR A O 1
ATOM 573 N N . THR A 1 78 ? -1.414 -6.680 0.405 1.00 91.06 78 THR A N 1
ATOM 574 C CA . THR A 1 78 ? -1.533 -7.034 1.821 1.00 91.06 78 THR A CA 1
ATOM 575 C C . THR A 1 78 ? -1.795 -5.755 2.592 1.00 91.06 78 THR A C 1
ATOM 577 O O . THR A 1 78 ? -0.957 -4.857 2.585 1.00 91.06 78 THR A O 1
ATOM 580 N N . PHE A 1 79 ? -2.951 -5.666 3.240 1.00 90.81 79 PHE A N 1
ATOM 581 C CA . PHE A 1 79 ? -3.324 -4.523 4.062 1.00 90.81 79 PHE A CA 1
ATOM 582 C C . PHE A 1 79 ? -3.253 -4.909 5.540 1.00 90.81 79 PHE A C 1
ATOM 584 O O . PHE A 1 79 ? -3.943 -5.826 5.980 1.00 90.81 79 PHE A O 1
ATOM 591 N N . GLU A 1 80 ? -2.405 -4.217 6.292 1.00 91.19 80 GLU A N 1
ATOM 592 C CA . GLU A 1 80 ? -2.151 -4.448 7.712 1.00 91.19 80 GLU A CA 1
ATOM 593 C C . GLU A 1 80 ? -2.554 -3.203 8.514 1.00 91.19 80 GLU A C 1
ATOM 595 O O . GLU A 1 80 ? -2.338 -2.073 8.074 1.00 91.19 80 GLU A O 1
ATOM 600 N N . VAL A 1 81 ? -3.129 -3.405 9.699 1.00 90.44 81 VAL A N 1
ATOM 601 C CA . VAL A 1 81 ? -3.514 -2.346 10.644 1.00 90.44 81 VAL A CA 1
ATOM 602 C C . VAL A 1 81 ? -2.823 -2.629 11.976 1.00 90.44 81 VAL A C 1
ATOM 604 O O . VAL A 1 81 ? -2.860 -3.768 12.439 1.00 90.44 81 VAL A O 1
ATOM 607 N N . PHE A 1 82 ? -2.226 -1.601 12.576 1.00 88.31 82 PHE A N 1
ATOM 608 C CA . PHE A 1 82 ? -1.503 -1.633 13.848 1.00 88.31 82 PHE A CA 1
ATOM 609 C C . PHE A 1 82 ? -2.137 -0.693 14.872 1.00 88.31 82 PHE A C 1
ATOM 611 O O . PHE A 1 82 ? -2.625 0.396 14.468 1.00 88.31 82 PHE A O 1
#

pLDDT: mean 86.19, std 10.6, range [39.41, 93.75]

Foldseek 3Di:
DDDLDQVQWDWAQAPPRKIKTWGPAADPVCWIKIWIADPNWIWIDTHNDNNRADKTWTADPVRWIKIWGQDPVSHDIDIDID

Secondary structure (DSSP, 8-state):
-----TTTEEEEEETTTEEEEEEEEE-TTS-EEEEEEETTEEEEEEES-SSS-EEEEEE-TTS-EEEEEE-TTSS-EEEEE-

Organism: NCBI:txid88916